Protein AF-A0A930E9T2-F1 (afdb_monomer_lite)

Structure (mmCIF, N/CA/C/O backbone):
data_AF-A0A930E9T2-F1
#
_entry.id   AF-A0A930E9T2-F1
#
loop_
_atom_site.group_PDB
_atom_site.id
_atom_site.type_symbol
_atom_site.label_atom_id
_atom_site.label_alt_id
_atom_site.label_comp_id
_atom_site.label_asym_id
_atom_site.label_entity_id
_atom_site.label_seq_id
_atom_site.pdbx_PDB_ins_code
_atom_site.Cartn_x
_atom_site.Cartn_y
_atom_site.Cartn_z
_atom_site.occupancy
_atom_site.B_iso_or_equiv
_atom_site.auth_seq_id
_atom_site.auth_comp_id
_atom_site.auth_asym_id
_atom_site.auth_atom_id
_atom_site.pdbx_PDB_model_num
ATOM 1 N N . MET A 1 1 ? -20.408 2.996 1.733 1.00 38.75 1 MET A N 1
ATOM 2 C CA . MET A 1 1 ? -19.651 3.027 3.009 1.00 38.75 1 MET A CA 1
ATOM 3 C C . MET A 1 1 ? -18.306 3.658 2.687 1.00 38.75 1 MET A C 1
ATOM 5 O O . MET A 1 1 ? -17.728 3.272 1.688 1.00 38.75 1 MET A O 1
ATOM 9 N N . GLY A 1 2 ? -17.883 4.705 3.401 1.00 39.59 2 GLY A N 1
ATOM 10 C CA . GLY A 1 2 ? -16.779 5.561 2.944 1.00 39.59 2 GLY A CA 1
ATOM 11 C C . GLY A 1 2 ? -15.404 4.916 3.112 1.00 39.59 2 GLY A C 1
ATOM 12 O O . GLY A 1 2 ? -15.026 4.568 4.230 1.00 39.59 2 GLY A O 1
ATOM 13 N N . ASN A 1 3 ? -14.648 4.801 2.019 1.00 39.69 3 ASN A N 1
ATOM 14 C CA . ASN A 1 3 ? -13.241 4.406 2.064 1.00 39.69 3 ASN A CA 1
ATOM 15 C C . ASN A 1 3 ? -12.440 5.460 2.838 1.00 39.69 3 ASN A C 1
ATOM 17 O O . ASN A 1 3 ? -12.612 6.661 2.631 1.00 39.69 3 ASN A O 1
ATOM 21 N N . SER A 1 4 ? -11.574 5.021 3.750 1.00 41.47 4 SER A N 1
ATOM 22 C CA . SER A 1 4 ? -10.780 5.908 4.603 1.00 41.47 4 SER A CA 1
ATOM 23 C C . SER A 1 4 ? -9.295 5.602 4.437 1.00 41.47 4 SER A C 1
ATOM 25 O O . SER A 1 4 ? -8.863 4.496 4.760 1.00 41.47 4 SER A O 1
ATOM 27 N N . LEU A 1 5 ? -8.503 6.583 4.004 1.00 45.62 5 LEU A N 1
ATOM 28 C CA . LEU A 1 5 ? -7.044 6.483 3.976 1.00 45.62 5 LEU A CA 1
ATOM 29 C C . LEU A 1 5 ? -6.454 6.996 5.299 1.00 45.62 5 LEU A C 1
ATOM 31 O O . LEU A 1 5 ? -6.698 8.138 5.684 1.00 45.62 5 LEU A O 1
ATOM 35 N N . THR A 1 6 ? -5.648 6.178 5.981 1.00 47.59 6 THR A N 1
ATOM 36 C CA . THR A 1 6 ? -5.026 6.535 7.268 1.00 47.59 6 THR A CA 1
ATOM 37 C C . THR A 1 6 ? -3.508 6.362 7.219 1.00 47.59 6 THR A C 1
ATOM 39 O O . THR A 1 6 ? -2.991 5.281 7.467 1.00 47.59 6 THR A O 1
ATOM 42 N N . ILE A 1 7 ? -2.783 7.447 6.923 1.00 44.31 7 ILE A N 1
ATOM 43 C CA . ILE A 1 7 ? -1.310 7.485 6.922 1.00 44.31 7 ILE A CA 1
ATOM 44 C C . ILE A 1 7 ? -0.812 7.696 8.356 1.00 44.31 7 ILE A C 1
ATOM 46 O O . ILE A 1 7 ? -1.210 8.656 9.011 1.00 44.31 7 ILE A O 1
ATOM 50 N N . ILE A 1 8 ? 0.078 6.831 8.844 1.00 46.56 8 ILE A N 1
ATOM 51 C CA . ILE A 1 8 ? 0.536 6.844 10.245 1.00 46.56 8 ILE A CA 1
ATOM 52 C C . ILE A 1 8 ? 2.027 6.595 10.413 1.00 46.56 8 ILE A C 1
ATOM 54 O O . ILE A 1 8 ? 2.673 6.007 9.557 1.00 46.56 8 ILE A O 1
ATOM 58 N N . SER A 1 9 ? 2.553 7.044 11.556 1.00 40.94 9 SER A N 1
ATOM 59 C CA . SER A 1 9 ? 3.948 6.871 11.970 1.00 40.94 9 SER A CA 1
ATOM 60 C C . SER A 1 9 ? 4.145 5.643 12.873 1.00 40.94 9 SER A C 1
ATOM 62 O O . SER A 1 9 ? 3.219 5.156 13.524 1.00 40.94 9 SER A O 1
ATOM 64 N N . SER A 1 10 ? 5.388 5.167 12.983 1.00 43.81 10 SER A N 1
ATOM 65 C CA . SER A 1 10 ? 5.773 3.971 13.752 1.00 43.81 10 SER A CA 1
ATOM 66 C C . SER A 1 10 ? 5.426 4.007 15.251 1.00 43.81 10 SER A C 1
ATOM 68 O O . SER A 1 10 ? 5.302 2.942 15.853 1.00 43.81 10 SER A O 1
ATOM 70 N N . LYS A 1 11 ? 5.232 5.189 15.857 1.00 46.50 11 LYS A N 1
ATOM 71 C CA . LYS A 1 11 ? 4.870 5.348 17.282 1.00 46.50 11 LYS A CA 1
ATOM 72 C C . LYS A 1 11 ? 3.377 5.139 17.592 1.00 46.50 11 LYS A C 1
ATOM 74 O O . LYS A 1 11 ? 3.047 4.988 18.759 1.00 46.50 11 LYS A O 1
ATOM 79 N N . GLN A 1 12 ? 2.496 5.095 16.588 1.00 54.16 12 GLN A N 1
ATOM 80 C CA . GLN A 1 12 ? 1.030 4.969 16.754 1.00 54.16 12 GLN A CA 1
ATOM 81 C C . GLN A 1 12 ? 0.499 3.567 16.398 1.00 54.16 12 GLN A C 1
ATOM 83 O O . GLN A 1 12 ? -0.700 3.350 16.264 1.00 54.16 12 GLN A O 1
ATOM 88 N N . LYS A 1 13 ? 1.408 2.606 16.213 1.00 56.22 13 LYS A N 1
ATOM 89 C CA . LYS A 1 13 ? 1.137 1.318 15.573 1.00 56.22 13 LYS A CA 1
ATOM 90 C C . LYS A 1 13 ? 0.165 0.421 16.356 1.00 56.22 13 LYS A C 1
ATOM 92 O O . LYS A 1 13 ? -0.694 -0.190 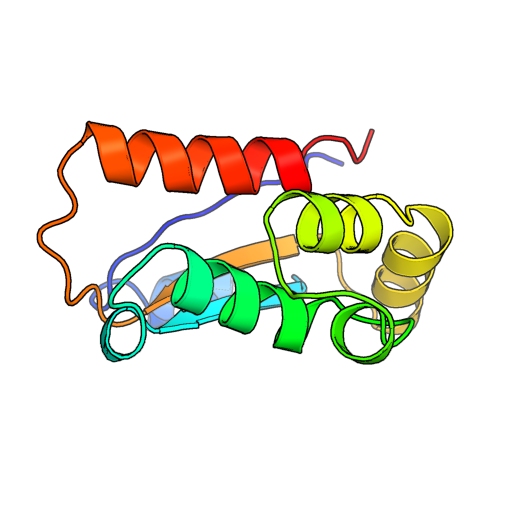15.749 1.00 56.22 13 LYS A O 1
ATOM 97 N N . GLU A 1 14 ? 0.264 0.302 17.676 1.00 62.59 14 GLU A N 1
ATOM 98 C CA . GLU A 1 14 ? -0.567 -0.681 18.405 1.00 62.59 14 GLU A CA 1
ATOM 99 C C . GLU A 1 14 ? -2.023 -0.247 18.606 1.00 62.59 14 GLU A C 1
ATOM 101 O O . GLU A 1 14 ? -2.922 -1.079 18.513 1.00 62.59 14 GLU A O 1
ATOM 106 N N . GLU A 1 15 ? -2.270 1.038 18.866 1.00 68.88 15 GLU A N 1
ATOM 107 C CA . GLU A 1 15 ? -3.632 1.574 18.993 1.00 68.88 15 GLU A CA 1
ATOM 108 C C . GLU A 1 15 ? -4.319 1.631 17.631 1.00 68.88 15 GLU A C 1
ATOM 110 O O . GLU A 1 15 ? -5.455 1.188 17.499 1.00 68.88 15 GLU A O 1
ATOM 115 N N . LEU A 1 16 ? -3.593 2.045 16.589 1.00 70.19 16 LEU A N 1
ATOM 116 C CA . LEU A 1 16 ? -4.168 2.132 15.257 1.00 70.19 16 LEU A CA 1
ATOM 117 C C . LEU A 1 16 ? -4.574 0.771 14.689 1.00 70.19 16 LEU A C 1
ATOM 119 O O . LEU A 1 16 ? -5.621 0.664 14.067 1.00 70.19 16 LEU A O 1
ATOM 123 N N . TYR A 1 17 ? -3.772 -0.280 14.863 1.00 73.06 17 TYR A N 1
ATOM 124 C CA . TYR A 1 17 ? -4.119 -1.576 14.266 1.00 73.06 17 TYR A CA 1
ATOM 125 C C . TYR A 1 17 ? -5.412 -2.158 14.851 1.00 73.06 17 TYR A C 1
ATOM 127 O O . TYR A 1 17 ? -6.083 -2.914 14.156 1.00 73.06 17 TYR A O 1
ATOM 135 N N . LYS A 1 18 ? -5.793 -1.764 16.077 1.00 79.44 18 LYS A N 1
ATOM 136 C CA . LYS A 1 18 ? -7.118 -2.071 16.638 1.00 79.44 18 LYS A CA 1
ATOM 137 C C . LYS A 1 18 ? -8.223 -1.326 15.885 1.00 79.44 18 LYS A C 1
ATOM 139 O O . LYS A 1 18 ? -9.224 -1.929 15.528 1.00 79.44 18 LYS A O 1
ATOM 144 N N . ASP A 1 19 ? -8.008 -0.051 15.566 1.00 77.69 19 ASP A N 1
ATOM 145 C CA . ASP A 1 19 ? -8.958 0.766 14.793 1.00 77.69 19 ASP A CA 1
ATOM 146 C C . ASP A 1 19 ? -9.056 0.356 13.308 1.00 77.69 19 ASP A C 1
ATOM 148 O O . ASP A 1 19 ? -9.985 0.759 12.602 1.00 77.69 19 ASP A O 1
ATOM 152 N N . LEU A 1 20 ? -8.097 -0.433 12.814 1.00 78.94 20 LEU A N 1
ATOM 153 C CA . LEU A 1 20 ? -8.077 -0.968 11.451 1.00 78.94 20 LEU A CA 1
ATOM 154 C C . LEU A 1 20 ? -8.515 -2.439 11.366 1.00 78.94 20 LEU A C 1
ATOM 156 O O . LEU A 1 20 ? -8.432 -3.037 10.291 1.00 78.94 20 LEU A O 1
ATOM 160 N N . GLU A 1 21 ? -8.980 -3.031 12.467 1.00 82.75 21 GLU A N 1
ATOM 161 C CA . GLU A 1 21 ? -9.469 -4.408 12.479 1.00 82.75 21 GLU A CA 1
ATOM 162 C C . GLU A 1 21 ? -10.624 -4.591 11.476 1.00 82.75 21 GLU A C 1
ATOM 164 O O . GLU A 1 21 ? -11.548 -3.778 11.383 1.00 82.75 21 GLU A O 1
ATOM 169 N N . GLY A 1 22 ? -10.544 -5.652 10.669 1.00 81.12 22 GLY A N 1
ATOM 170 C CA . GLY A 1 22 ? -11.508 -5.923 9.599 1.00 81.12 22 GLY A CA 1
ATOM 171 C C . GLY A 1 22 ? -11.275 -5.147 8.297 1.00 81.12 22 GLY A C 1
ATOM 172 O O . GLY A 1 22 ? -12.027 -5.362 7.352 1.00 81.12 22 GLY A O 1
ATOM 173 N N . LYS A 1 23 ? -10.2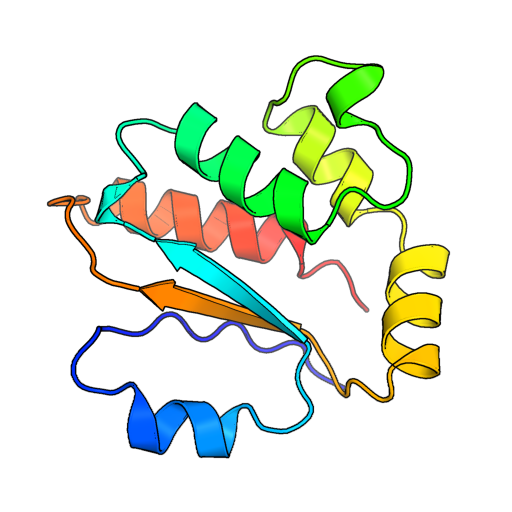40 -4.301 8.193 1.00 83.56 23 LYS A N 1
ATOM 174 C CA . LYS A 1 23 ? -9.819 -3.688 6.919 1.00 83.56 23 LYS A CA 1
ATOM 175 C C . LYS A 1 23 ? -8.711 -4.496 6.253 1.00 83.56 23 LYS A C 1
ATOM 177 O O . LYS A 1 23 ? -7.863 -5.086 6.924 1.00 83.56 23 LYS A O 1
ATOM 182 N N . TRP A 1 24 ? -8.675 -4.474 4.924 1.00 84.00 24 TRP A N 1
ATOM 183 C CA . TRP A 1 24 ? -7.530 -4.963 4.171 1.00 84.00 24 TRP A CA 1
ATOM 184 C C . TRP A 1 24 ? -6.377 -3.970 4.310 1.00 84.00 24 TRP A C 1
ATOM 186 O O . TRP A 1 24 ? -6.509 -2.802 3.944 1.00 84.00 24 TRP A O 1
ATOM 196 N N . LEU A 1 25 ? -5.260 -4.418 4.884 1.00 84.25 25 LEU A N 1
ATOM 197 C CA . LEU A 1 25 ? -4.100 -3.572 5.141 1.00 84.25 25 LEU A CA 1
ATOM 198 C C . LEU A 1 25 ? -3.095 -3.664 3.994 1.00 84.25 25 LEU A C 1
ATOM 200 O O . LEU A 1 25 ? -2.521 -4.727 3.773 1.00 84.25 25 LEU A O 1
ATOM 204 N N . ILE A 1 26 ? -2.834 -2.539 3.331 1.00 82.00 26 ILE A N 1
ATOM 205 C CA . ILE A 1 26 ? -1.689 -2.378 2.431 1.00 82.00 26 ILE A CA 1
ATOM 206 C C . ILE A 1 26 ? -0.575 -1.702 3.224 1.00 82.00 26 ILE A C 1
ATOM 208 O O . ILE A 1 26 ? -0.714 -0.572 3.693 1.00 82.00 26 ILE A O 1
ATOM 212 N N . GLU A 1 27 ? 0.541 -2.390 3.401 1.00 84.88 27 GLU A N 1
ATOM 213 C CA . GLU A 1 27 ? 1.650 -1.907 4.215 1.00 84.88 27 GLU A CA 1
ATOM 214 C C . GLU A 1 27 ? 2.820 -1.478 3.329 1.00 84.88 27 GLU A C 1
ATOM 216 O O . GLU A 1 27 ? 3.295 -2.236 2.487 1.00 84.88 27 GLU A O 1
ATOM 221 N N . LEU A 1 28 ? 3.308 -0.259 3.542 1.00 83.62 28 LEU A N 1
ATOM 222 C CA . LEU A 1 28 ? 4.461 0.307 2.846 1.00 83.62 28 LEU A CA 1
ATOM 223 C C . LEU A 1 28 ? 5.627 0.413 3.836 1.00 83.62 28 LEU A C 1
ATOM 225 O O . LEU A 1 28 ? 5.486 1.055 4.873 1.00 83.62 28 LEU A O 1
ATOM 229 N N . ASP A 1 29 ? 6.771 -0.212 3.558 1.00 85.50 29 ASP A N 1
ATOM 230 C CA . ASP A 1 29 ? 7.989 -0.111 4.374 1.00 85.50 29 ASP A CA 1
ATOM 231 C C . ASP A 1 29 ? 8.903 0.983 3.814 1.00 85.50 29 ASP A C 1
ATOM 233 O O . ASP A 1 29 ? 9.600 0.790 2.815 1.00 85.50 29 ASP A O 1
ATOM 237 N N . GLY A 1 30 ? 8.936 2.128 4.493 1.00 79.31 30 GLY A N 1
ATOM 238 C CA . GLY A 1 30 ? 9.735 3.289 4.107 1.00 79.31 30 GLY A CA 1
ATOM 239 C C . GLY A 1 30 ? 11.237 3.053 4.113 1.00 79.31 30 GLY A C 1
ATOM 240 O O . GLY A 1 30 ? 11.959 3.782 3.445 1.00 79.31 30 GLY A O 1
ATOM 241 N N . ARG A 1 31 ? 11.734 2.011 4.790 1.00 82.44 31 ARG A N 1
ATOM 242 C CA . ARG A 1 31 ? 13.155 1.620 4.705 1.00 82.44 31 ARG A CA 1
ATOM 243 C C . ARG A 1 31 ? 13.511 0.981 3.366 1.00 82.44 31 ARG A C 1
ATOM 245 O O . ARG A 1 31 ? 14.691 0.885 3.047 1.00 82.44 31 ARG A O 1
ATOM 252 N N . LYS A 1 32 ? 12.508 0.503 2.624 1.00 86.12 32 LYS A N 1
ATOM 253 C CA . LYS A 1 32 ? 12.649 -0.151 1.317 1.00 86.12 32 LYS A CA 1
ATOM 254 C C . LYS A 1 32 ? 12.197 0.735 0.158 1.00 86.12 32 LYS A C 1
ATOM 256 O O . LYS 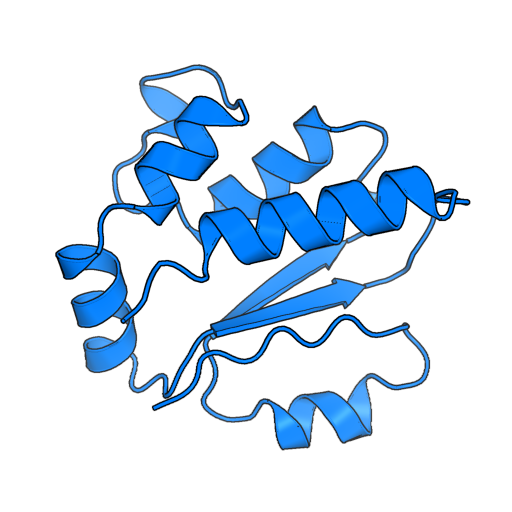A 1 32 ? 12.121 0.250 -0.960 1.00 86.12 32 LYS A O 1
ATOM 261 N N . MET A 1 33 ? 11.848 1.989 0.421 1.00 81.75 33 MET A N 1
ATOM 262 C CA . MET A 1 33 ? 11.473 2.947 -0.614 1.00 81.75 33 MET A CA 1
ATOM 263 C C . MET A 1 33 ? 12.665 3.849 -0.839 1.00 81.75 33 MET A C 1
ATOM 265 O O . MET A 1 33 ? 12.952 4.590 0.078 1.00 81.75 33 MET A O 1
ATOM 269 N N . ASN A 1 34 ? 13.352 3.790 -1.981 1.00 80.25 34 ASN A N 1
ATOM 270 C CA . ASN A 1 34 ? 14.404 4.747 -2.351 1.00 80.25 34 ASN A CA 1
ATOM 271 C C . ASN A 1 34 ? 13.972 5.695 -3.477 1.00 80.25 34 ASN A C 1
ATOM 273 O O . ASN A 1 34 ? 14.607 6.720 -3.715 1.00 80.25 34 ASN A O 1
ATOM 277 N N . ASN A 1 35 ? 12.921 5.320 -4.203 1.00 79.81 35 ASN A N 1
ATOM 278 C CA . ASN A 1 35 ? 12.374 6.023 -5.354 1.00 79.81 35 ASN A CA 1
ATOM 279 C C . ASN A 1 35 ? 10.891 5.636 -5.544 1.00 79.81 35 ASN A C 1
ATOM 281 O O . ASN A 1 35 ? 10.325 4.858 -4.770 1.00 79.81 35 ASN A O 1
ATOM 285 N N . TRP A 1 36 ? 10.257 6.191 -6.578 1.00 79.56 36 TRP A N 1
ATOM 286 C CA . TRP A 1 36 ? 8.863 5.900 -6.921 1.00 79.56 36 TRP A CA 1
ATOM 287 C C . TRP A 1 36 ? 8.638 4.485 -7.455 1.00 79.56 36 TRP A C 1
ATOM 289 O O . TRP A 1 36 ? 7.556 3.938 -7.266 1.00 79.56 36 TRP A O 1
ATOM 299 N N . ASP A 1 37 ? 9.639 3.855 -8.058 1.00 84.25 37 ASP A N 1
ATOM 300 C CA . ASP A 1 37 ? 9.496 2.478 -8.530 1.00 84.25 37 ASP A CA 1
ATOM 301 C C . ASP A 1 37 ? 9.373 1.528 -7.335 1.00 84.25 37 ASP A C 1
ATOM 303 O O . ASP A 1 37 ? 8.462 0.705 -7.294 1.00 84.25 37 ASP A O 1
ATOM 307 N N . ASP A 1 38 ? 10.194 1.714 -6.297 1.00 87.06 38 ASP A N 1
ATOM 308 C CA . ASP A 1 38 ? 10.104 0.957 -5.044 1.00 87.06 38 ASP A CA 1
ATOM 309 C C . ASP A 1 38 ? 8.722 1.105 -4.379 1.00 87.06 38 ASP A C 1
ATOM 311 O O . ASP A 1 38 ? 8.213 0.157 -3.775 1.00 87.06 38 ASP A O 1
ATOM 315 N N . PHE A 1 39 ? 8.091 2.280 -4.500 1.00 83.62 39 PHE A N 1
ATOM 316 C CA . PHE A 1 39 ? 6.707 2.497 -4.069 1.00 83.62 39 PHE A CA 1
ATOM 317 C C . PHE A 1 39 ? 5.726 1.630 -4.873 1.00 83.62 39 PHE A C 1
ATOM 319 O O . PHE A 1 39 ? 4.923 0.895 -4.290 1.00 83.62 39 PHE A O 1
ATOM 326 N N . TYR A 1 40 ? 5.808 1.680 -6.205 1.00 84.75 40 TYR A N 1
ATOM 327 C CA . TYR A 1 40 ? 4.922 0.925 -7.091 1.00 84.75 40 TYR A CA 1
ATOM 328 C C . TYR A 1 40 ? 5.093 -0.588 -6.935 1.00 84.75 40 TYR A C 1
ATOM 330 O O . TYR A 1 40 ? 4.094 -1.305 -6.885 1.00 84.75 40 TYR A O 1
ATOM 338 N N . TYR A 1 41 ? 6.324 -1.078 -6.767 1.00 89.00 41 TYR A N 1
ATOM 339 C CA . TYR A 1 41 ? 6.594 -2.491 -6.493 1.00 89.00 41 TYR A CA 1
ATOM 340 C C . TYR A 1 41 ? 5.955 -2.959 -5.185 1.00 89.00 41 TYR A C 1
ATOM 342 O O . TYR A 1 41 ? 5.372 -4.045 -5.138 1.00 89.00 41 TYR A O 1
ATOM 350 N N . GLN A 1 42 ? 6.018 -2.142 -4.129 1.00 88.94 42 GLN A N 1
ATOM 351 C CA . GLN A 1 42 ? 5.392 -2.489 -2.854 1.00 88.94 42 GLN A CA 1
ATOM 352 C C . GLN A 1 42 ? 3.866 -2.558 -2.955 1.00 88.94 42 GLN A C 1
ATOM 354 O O . GLN A 1 42 ? 3.283 -3.494 -2.407 1.00 88.94 42 GLN A O 1
ATOM 359 N N . ILE A 1 43 ? 3.220 -1.645 -3.688 1.00 84.75 43 ILE A N 1
ATOM 360 C CA . ILE A 1 43 ? 1.768 -1.718 -3.916 1.00 84.75 43 ILE A CA 1
ATOM 361 C C . ILE A 1 43 ? 1.414 -2.926 -4.788 1.00 84.75 43 ILE A C 1
ATOM 363 O O . ILE A 1 43 ? 0.568 -3.722 -4.389 1.00 84.75 43 ILE A O 1
ATOM 367 N N . MET A 1 44 ? 2.086 -3.115 -5.930 1.00 86.25 44 MET A N 1
ATOM 368 C CA . MET A 1 44 ? 1.793 -4.223 -6.851 1.00 86.25 44 MET A CA 1
ATOM 369 C C . MET A 1 44 ? 1.903 -5.584 -6.175 1.00 86.25 44 MET A C 1
ATOM 371 O O . MET A 1 44 ? 1.034 -6.426 -6.366 1.00 86.25 44 MET A O 1
ATOM 375 N N . SER A 1 45 ? 2.904 -5.785 -5.313 1.00 87.69 45 SER A N 1
ATOM 376 C CA . SER A 1 45 ? 3.044 -7.041 -4.561 1.00 87.69 45 SER A CA 1
ATOM 377 C C . SER A 1 45 ? 1.830 -7.394 -3.691 1.00 87.69 45 SER A C 1
ATOM 379 O O . SER A 1 45 ? 1.681 -8.547 -3.294 1.00 87.69 45 SER A O 1
ATOM 381 N N . GLN A 1 46 ? 0.982 -6.408 -3.391 1.00 86.81 46 GLN A N 1
ATOM 382 C CA . GLN A 1 46 ? -0.184 -6.547 -2.530 1.00 86.81 46 GLN A CA 1
ATOM 383 C C . GLN A 1 46 ? -1.496 -6.541 -3.320 1.00 86.81 46 GLN A C 1
ATOM 385 O O . GLN A 1 46 ? -2.446 -7.142 -2.846 1.00 86.81 46 GLN A O 1
ATOM 390 N N . VAL A 1 47 ? -1.567 -5.923 -4.507 1.00 79.88 47 VAL A N 1
ATOM 391 C CA . VAL A 1 47 ? -2.837 -5.736 -5.248 1.00 79.88 47 VAL A CA 1
ATOM 392 C C . VAL A 1 47 ? -2.887 -6.400 -6.630 1.00 79.88 47 VAL A C 1
ATOM 394 O O . VAL A 1 47 ? -3.908 -6.326 -7.307 1.00 79.88 47 VAL A O 1
ATOM 397 N N . ASP A 1 48 ? -1.810 -7.052 -7.075 1.00 82.12 48 ASP A N 1
ATOM 398 C CA . ASP A 1 48 ? -1.717 -7.631 -8.421 1.00 82.12 48 ASP A CA 1
ATOM 399 C C . ASP A 1 48 ? -2.400 -9.007 -8.563 1.00 82.12 48 ASP A C 1
ATOM 401 O O . ASP A 1 48 ? -1.749 -10.046 -8.701 1.00 82.12 48 ASP A O 1
ATOM 405 N N . PHE A 1 49 ? -3.733 -9.025 -8.567 1.00 80.06 49 PHE A N 1
ATOM 406 C CA . PHE A 1 49 ? -4.524 -10.259 -8.690 1.00 80.06 49 PHE A CA 1
ATOM 407 C C . PHE A 1 49 ? -4.398 -10.969 -10.051 1.00 80.06 49 PHE A C 1
ATOM 409 O O . PHE A 1 49 ? -4.680 -12.163 -10.149 1.00 80.06 49 PHE A O 1
ATOM 416 N N . TYR A 1 50 ? -3.972 -10.259 -11.100 1.00 80.31 50 TYR A N 1
ATOM 417 C CA . TYR A 1 50 ? -3.945 -10.755 -12.487 1.00 80.31 50 TYR A CA 1
ATOM 418 C C . TYR A 1 50 ? -2.547 -10.901 -13.087 1.00 80.31 50 TYR A C 1
ATOM 420 O O . TYR A 1 50 ? -2.404 -11.125 -14.302 1.00 80.31 50 TYR A O 1
ATOM 428 N N . GLU A 1 51 ? -1.524 -10.800 -12.240 1.00 83.31 51 GLU A N 1
ATOM 429 C CA . GLU A 1 51 ? -0.116 -10.862 -12.619 1.00 83.31 51 GLU A CA 1
ATOM 430 C C . GLU A 1 51 ? 0.252 -9.817 -13.693 1.00 83.31 51 GLU A C 1
ATOM 432 O O . GLU A 1 51 ? 1.049 -10.082 -14.599 1.00 83.31 51 GLU A O 1
ATOM 437 N N . TYR A 1 52 ? -0.341 -8.620 -13.612 1.00 78.75 52 TYR A N 1
ATOM 438 C CA . TYR A 1 52 ? -0.005 -7.461 -14.438 1.00 78.75 52 TYR A CA 1
ATOM 439 C C . TYR A 1 52 ? 1.492 -7.155 -14.368 1.00 78.75 52 TYR A C 1
ATOM 441 O O . TYR A 1 52 ? 2.093 -6.892 -15.405 1.00 78.75 52 TYR A O 1
ATOM 449 N N . SER A 1 53 ? 2.120 -7.298 -13.197 1.00 81.62 53 SER A N 1
ATOM 450 C CA . SER A 1 53 ? 3.570 -7.118 -13.019 1.00 81.62 53 SER A CA 1
ATOM 451 C C . SER A 1 53 ? 4.430 -8.099 -13.827 1.00 81.62 53 SER A C 1
ATOM 453 O O . SER A 1 53 ? 5.597 -7.818 -14.090 1.00 81.62 53 SER A O 1
ATOM 455 N N . LYS A 1 54 ? 3.879 -9.249 -14.245 1.00 84.00 54 LYS A N 1
ATOM 456 C CA . LYS A 1 54 ? 4.567 -10.197 -15.140 1.00 84.00 54 LYS A CA 1
ATOM 457 C C . LYS A 1 54 ? 4.351 -9.881 -16.617 1.00 84.00 54 LYS A C 1
ATOM 459 O O . LYS A 1 54 ? 5.147 -10.306 -17.452 1.00 84.00 54 LYS A O 1
ATOM 464 N N . LYS A 1 55 ? 3.250 -9.204 -16.945 1.00 85.56 55 LYS A N 1
ATOM 465 C CA . LYS A 1 55 ? 2.847 -8.879 -18.322 1.00 85.56 55 LYS A CA 1
ATOM 466 C C . LYS A 1 55 ? 3.347 -7.505 -18.761 1.00 85.56 55 LYS A C 1
ATOM 468 O O . LYS A 1 55 ? 3.591 -7.300 -19.946 1.00 85.56 55 LYS A O 1
ATOM 473 N N . PHE A 1 56 ? 3.504 -6.591 -17.811 1.00 83.44 56 PHE A N 1
ATOM 474 C CA . PHE A 1 56 ? 3.845 -5.194 -18.028 1.00 83.44 56 PHE A CA 1
ATOM 475 C C . PHE A 1 56 ? 4.875 -4.738 -16.996 1.00 83.44 56 PHE A C 1
ATOM 477 O O . PHE A 1 56 ? 4.924 -5.245 -15.877 1.00 83.44 56 PHE A O 1
ATOM 484 N N . GLU A 1 57 ? 5.689 -3.753 -17.369 1.00 88.06 57 GLU A N 1
ATOM 485 C CA . GLU A 1 57 ? 6.596 -3.091 -16.433 1.00 88.06 57 GLU A CA 1
ATOM 486 C C . GLU A 1 57 ? 5.801 -2.450 -15.287 1.00 88.06 57 GLU A C 1
ATOM 488 O O . GLU A 1 57 ? 4.732 -1.866 -15.498 1.00 88.06 57 GLU A O 1
ATOM 493 N N . VAL A 1 58 ? 6.309 -2.564 -14.059 1.00 85.62 58 VAL A N 1
ATOM 494 C CA . VAL A 1 58 ? 5.676 -1.944 -12.894 1.00 85.62 58 VAL A CA 1
ATOM 495 C C . VAL A 1 58 ? 5.870 -0.436 -12.982 1.00 85.62 58 VAL A C 1
ATOM 497 O O . VAL A 1 58 ? 6.977 0.076 -12.882 1.00 85.62 58 VAL A O 1
ATOM 500 N N . SER A 1 59 ? 4.762 0.271 -13.174 1.00 83.81 59 SER A N 1
ATOM 501 C CA . SER A 1 59 ? 4.705 1.724 -13.278 1.00 83.81 59 SER A CA 1
ATOM 502 C C . SER A 1 59 ? 3.411 2.233 -12.652 1.00 83.81 59 SER A C 1
ATOM 504 O O . SER A 1 59 ? 2.507 1.448 -12.352 1.00 83.81 59 SER A O 1
ATOM 506 N N . TRP A 1 60 ? 3.279 3.555 -12.530 1.00 80.38 60 TRP A N 1
ATOM 507 C CA . TRP A 1 60 ? 2.024 4.201 -12.138 1.00 80.38 60 TRP A CA 1
ATOM 508 C C . TRP A 1 60 ? 0.811 3.683 -12.926 1.00 80.38 60 TRP A C 1
ATOM 510 O O . TRP A 1 60 ? -0.231 3.411 -12.336 1.00 80.38 60 TRP A O 1
ATOM 520 N N . HIS A 1 61 ? 0.945 3.524 -14.247 1.00 80.19 61 HIS A N 1
ATOM 521 C CA . HIS A 1 61 ? -0.151 3.072 -15.105 1.00 80.19 61 HIS A CA 1
ATOM 522 C C . HIS A 1 61 ? -0.562 1.638 -14.784 1.00 80.19 61 HIS A C 1
ATOM 524 O O . HIS A 1 61 ? -1.738 1.375 -14.582 1.00 80.19 61 HIS A O 1
ATOM 530 N N . THR A 1 62 ? 0.409 0.742 -14.631 1.00 81.62 62 THR A N 1
ATOM 531 C CA . THR A 1 62 ? 0.159 -0.667 -14.309 1.00 81.62 62 THR A CA 1
ATOM 532 C C . THR A 1 62 ? -0.463 -0.833 -12.922 1.00 81.62 62 THR A C 1
ATOM 534 O O . THR A 1 62 ? -1.384 -1.625 -12.749 1.00 81.62 62 THR A O 1
ATOM 537 N N . VAL A 1 63 ? 0.002 -0.056 -11.936 1.00 78.00 63 VAL A N 1
ATOM 538 C CA . VAL A 1 63 ? -0.574 -0.031 -10.580 1.00 78.00 63 VAL A CA 1
ATOM 539 C C . VAL A 1 63 ? -2.009 0.483 -10.615 1.00 78.00 63 VAL A C 1
ATOM 541 O O . VAL A 1 63 ? -2.879 -0.068 -9.946 1.00 78.00 63 VAL A O 1
ATOM 544 N N . LYS A 1 64 ? -2.260 1.531 -11.405 1.00 77.31 64 LYS A N 1
ATOM 545 C CA . LYS A 1 64 ? -3.594 2.091 -11.598 1.00 77.31 64 LYS A CA 1
ATOM 546 C C . LYS A 1 64 ? -4.534 1.089 -12.248 1.00 77.31 64 LYS A C 1
ATOM 548 O O . LYS A 1 64 ? -5.631 0.908 -11.741 1.00 77.31 64 LYS A O 1
ATOM 553 N N . ASP A 1 65 ? -4.108 0.429 -13.315 1.00 78.69 65 ASP A N 1
ATOM 554 C CA . ASP A 1 65 ? -4.937 -0.558 -14.002 1.00 78.69 65 ASP A CA 1
ATOM 555 C C . ASP A 1 65 ? -5.256 -1.738 -13.072 1.00 78.69 65 ASP A C 1
ATOM 557 O O . ASP A 1 65 ? -6.419 -2.104 -12.943 1.00 78.69 65 ASP A O 1
ATOM 561 N N . ALA A 1 66 ? -4.270 -2.243 -12.319 1.00 77.56 66 ALA A N 1
ATOM 562 C CA . ALA A 1 66 ? -4.496 -3.287 -11.316 1.00 77.56 66 ALA A CA 1
ATOM 563 C C . ALA A 1 66 ? -5.472 -2.854 -10.202 1.00 77.56 66 ALA A C 1
ATOM 565 O O . ALA A 1 66 ? -6.299 -3.650 -9.762 1.00 77.56 66 ALA A O 1
ATOM 566 N N . ALA A 1 67 ? -5.403 -1.594 -9.758 1.00 71.00 67 ALA A N 1
ATOM 567 C CA . ALA A 1 67 ? -6.289 -1.044 -8.730 1.00 71.00 67 ALA A CA 1
ATOM 568 C C . ALA A 1 67 ? -7.708 -0.714 -9.237 1.00 71.00 67 ALA A C 1
ATOM 570 O O . ALA A 1 67 ? -8.620 -0.568 -8.426 1.00 71.00 67 ALA A O 1
ATOM 571 N N . LEU A 1 68 ? -7.911 -0.585 -10.553 1.00 71.06 68 LEU A N 1
ATOM 572 C CA . LEU A 1 68 ? -9.198 -0.223 -11.160 1.00 71.06 68 LEU A CA 1
ATOM 573 C C . LEU A 1 68 ? -10.093 -1.423 -11.503 1.00 71.06 68 LEU A C 1
ATOM 575 O O . LEU A 1 68 ? -11.234 -1.216 -11.919 1.00 71.06 68 LEU A O 1
ATOM 579 N N . GLU A 1 69 ? -9.626 -2.657 -11.309 1.00 73.75 69 GLU A N 1
ATOM 580 C CA . GLU A 1 69 ? -10.405 -3.887 -11.530 1.00 73.75 69 GLU A CA 1
ATOM 581 C C . GLU A 1 69 ? -11.447 -4.090 -10.410 1.00 73.75 69 GLU A C 1
ATOM 583 O O . GLU A 1 69 ? -11.346 -4.981 -9.561 1.00 73.75 69 GLU A O 1
ATOM 588 N N . PHE A 1 70 ? -12.453 -3.211 -10.389 1.00 65.75 70 PHE A N 1
ATOM 589 C CA . PHE A 1 70 ? -13.398 -3.030 -9.285 1.00 65.75 70 PHE A CA 1
ATOM 590 C C . PHE A 1 70 ? -14.134 -4.314 -8.889 1.00 65.75 70 PHE A C 1
ATOM 592 O O . PHE A 1 70 ? -14.166 -4.645 -7.708 1.00 65.75 70 PHE A O 1
ATOM 599 N N . GLU A 1 71 ? -14.668 -5.072 -9.854 1.00 72.06 71 GLU A N 1
ATOM 600 C CA . GLU A 1 71 ? -15.420 -6.312 -9.582 1.00 72.06 71 GLU A CA 1
ATOM 601 C C . GLU A 1 71 ? -14.577 -7.332 -8.799 1.00 72.06 71 GLU A C 1
ATOM 603 O O . GLU A 1 71 ? -15.067 -8.081 -7.955 1.00 72.06 71 GLU A O 1
ATOM 608 N N . VAL A 1 72 ? -13.276 -7.343 -9.060 1.00 77.44 72 VAL A N 1
ATOM 609 C CA . VAL A 1 72 ? -12.345 -8.348 -8.555 1.00 77.44 72 VAL A CA 1
ATOM 610 C C . VAL A 1 72 ? -11.888 -7.971 -7.162 1.00 77.44 72 VAL A C 1
ATOM 612 O O . VAL A 1 72 ? -11.861 -8.821 -6.272 1.00 77.44 72 VAL A O 1
ATOM 615 N N . ILE A 1 73 ? -11.596 -6.687 -6.961 1.00 76.00 73 ILE A N 1
ATOM 616 C CA . ILE A 1 73 ? -11.285 -6.130 -5.648 1.00 76.00 73 ILE A CA 1
ATOM 617 C C . ILE A 1 73 ? -12.505 -6.245 -4.734 1.00 76.00 73 ILE A C 1
ATOM 619 O O . ILE A 1 73 ? -12.364 -6.721 -3.612 1.00 76.00 73 ILE A O 1
ATOM 623 N N . GLU A 1 74 ? -13.702 -5.882 -5.198 1.00 74.69 74 GLU A N 1
ATOM 624 C CA . GLU A 1 74 ? -14.929 -5.981 -4.403 1.00 74.69 74 GLU A CA 1
ATOM 625 C C . GLU A 1 74 ? -15.191 -7.428 -3.979 1.00 74.69 74 GLU A C 1
ATOM 627 O O . GLU A 1 74 ? -15.375 -7.703 -2.791 1.00 74.69 74 GLU A O 1
ATOM 632 N N . LYS A 1 75 ? -15.124 -8.368 -4.926 1.00 82.12 75 LYS A N 1
ATOM 633 C CA . LYS A 1 75 ? -15.286 -9.789 -4.627 1.00 82.12 75 LYS A CA 1
ATOM 634 C C . LYS A 1 75 ? -14.222 -10.297 -3.656 1.00 82.12 75 LYS A C 1
ATOM 636 O O . LYS A 1 75 ? -14.559 -10.995 -2.707 1.00 82.12 75 LYS A O 1
ATOM 641 N N . TYR A 1 76 ? -12.956 -9.923 -3.844 1.00 82.38 76 TYR A N 1
ATOM 642 C CA . TYR A 1 76 ? -11.883 -10.295 -2.921 1.00 82.38 76 TYR A CA 1
ATOM 643 C C . TYR A 1 76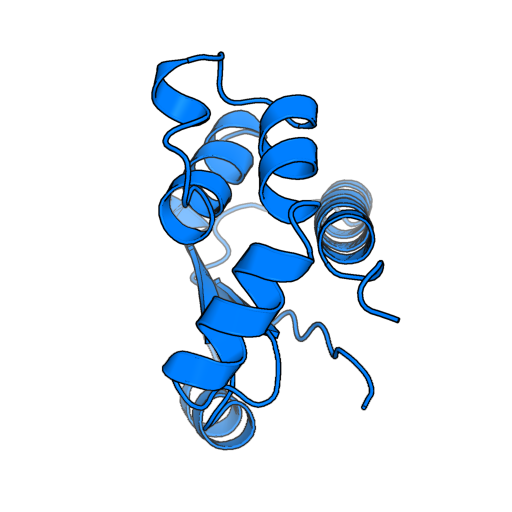 ? -12.135 -9.757 -1.507 1.00 82.38 76 TYR A C 1
ATOM 645 O O . TYR A 1 76 ? -11.964 -10.491 -0.533 1.00 82.38 76 TYR A O 1
ATOM 653 N N . LEU A 1 77 ? -12.562 -8.497 -1.381 1.00 80.81 77 LEU A N 1
ATOM 654 C CA . LEU A 1 77 ? -12.894 -7.892 -0.092 1.00 80.81 77 LEU A CA 1
ATOM 655 C C . LEU A 1 77 ? -14.070 -8.617 0.575 1.00 80.81 77 LEU A C 1
ATOM 657 O O . LEU A 1 77 ? -13.980 -8.938 1.759 1.00 80.81 77 LEU A O 1
ATOM 661 N N . GLN A 1 78 ? -15.126 -8.934 -0.178 1.00 80.12 78 GLN A N 1
ATOM 662 C CA . GLN A 1 78 ? -16.285 -9.682 0.317 1.00 80.12 78 GLN A CA 1
ATOM 663 C C . GLN A 1 78 ? -15.908 -11.107 0.756 1.00 80.12 78 GLN A C 1
ATOM 665 O O . GLN A 1 78 ? -16.214 -11.499 1.883 1.00 80.12 78 GLN A O 1
ATOM 670 N N . ASP A 1 79 ? -15.193 -11.857 -0.089 1.00 87.88 79 ASP A N 1
ATOM 671 C CA . ASP A 1 79 ? -14.795 -13.249 0.164 1.00 87.88 79 ASP A CA 1
ATOM 672 C C . ASP A 1 79 ? -13.848 -13.374 1.373 1.00 87.88 79 ASP A C 1
ATOM 674 O O . ASP A 1 79 ? -13.867 -14.381 2.083 1.00 87.88 79 ASP A O 1
ATOM 678 N N . ASN A 1 80 ? -13.043 -12.339 1.641 1.00 83.56 80 ASN A N 1
ATOM 679 C CA . ASN A 1 80 ? -12.125 -12.285 2.783 1.00 83.56 80 ASN A CA 1
ATOM 680 C C . ASN A 1 80 ? -12.678 -11.482 3.977 1.00 83.56 80 ASN A C 1
ATOM 682 O O . ASN A 1 80 ? -11.953 -11.239 4.942 1.00 83.56 80 ASN A O 1
ATOM 686 N N . ASN A 1 81 ? -13.964 -11.109 3.940 1.00 83.44 81 ASN A N 1
ATOM 687 C CA . ASN A 1 81 ? -14.679 -10.414 5.013 1.00 83.44 81 ASN A CA 1
ATOM 688 C C . ASN A 1 81 ? -14.019 -9.088 5.450 1.00 83.44 81 ASN A C 1
ATOM 690 O O . ASN A 1 81 ? -14.009 -8.739 6.634 1.00 83.44 81 ASN A O 1
ATOM 694 N N . TYR A 1 82 ? -13.461 -8.354 4.487 1.00 80.44 82 TYR A N 1
ATOM 695 C CA . TYR A 1 82 ? -12.922 -7.018 4.694 1.00 80.44 82 TYR A CA 1
ATOM 696 C C . TYR A 1 82 ? -14.010 -5.954 4.505 1.00 80.44 82 TYR A C 1
ATOM 698 O O . TYR A 1 82 ? -14.769 -5.978 3.540 1.00 80.44 82 TYR A O 1
ATOM 706 N N . ASN A 1 83 ? -14.055 -4.970 5.402 1.00 78.44 83 ASN A N 1
ATOM 707 C CA . ASN A 1 83 ? -15.018 -3.861 5.370 1.00 78.44 83 ASN A CA 1
ATOM 708 C C . ASN A 1 83 ? -14.475 -2.589 4.685 1.00 78.44 83 ASN A C 1
ATOM 710 O O . ASN A 1 83 ? -15.096 -1.527 4.761 1.00 78.44 83 ASN A O 1
ATOM 714 N N . GLY A 1 84 ? -13.311 -2.690 4.041 1.00 73.81 84 GLY A N 1
ATOM 715 C CA . GLY A 1 84 ? -12.636 -1.603 3.341 1.00 73.81 84 GLY A CA 1
ATOM 716 C C . GLY A 1 84 ? -11.128 -1.826 3.255 1.00 73.81 84 GLY A C 1
ATOM 717 O O . GLY A 1 84 ? -10.615 -2.865 3.671 1.00 73.81 84 GLY A O 1
ATOM 718 N N . ILE A 1 85 ? -10.415 -0.828 2.738 1.00 75.94 85 ILE A N 1
ATOM 719 C CA . ILE A 1 85 ? -8.955 -0.835 2.583 1.00 75.94 85 ILE A CA 1
ATOM 720 C C . ILE A 1 85 ? -8.356 0.231 3.507 1.00 75.94 85 ILE A C 1
ATOM 722 O O . ILE A 1 85 ? -8.897 1.330 3.628 1.00 75.94 85 ILE A O 1
ATOM 726 N N . ALA A 1 86 ? -7.237 -0.079 4.156 1.00 75.69 86 ALA A N 1
ATOM 727 C CA . ALA A 1 86 ? -6.416 0.884 4.880 1.00 75.69 86 ALA A CA 1
ATOM 728 C C . ALA A 1 86 ? -4.947 0.731 4.485 1.00 75.69 86 ALA A C 1
ATOM 730 O O . ALA A 1 86 ? -4.463 -0.372 4.256 1.00 75.69 86 ALA A O 1
ATOM 731 N N . ILE A 1 87 ? -4.227 1.850 4.408 1.00 75.00 87 ILE A N 1
ATOM 732 C CA . ILE A 1 87 ? -2.857 1.876 3.891 1.00 75.00 87 ILE A CA 1
ATOM 733 C C . ILE A 1 87 ? -1.942 2.475 4.943 1.00 75.00 87 ILE A C 1
ATOM 735 O O . ILE A 1 87 ? -2.134 3.616 5.351 1.00 75.00 87 ILE A O 1
ATOM 739 N N . VAL A 1 88 ? -0.954 1.701 5.382 1.00 77.38 88 VAL A N 1
ATOM 740 C CA . VAL A 1 88 ? -0.097 2.019 6.525 1.00 77.38 88 VAL A CA 1
ATOM 741 C C . VAL A 1 88 ? 1.343 2.218 6.070 1.00 77.38 88 VAL A C 1
ATOM 743 O O . VAL A 1 88 ? 1.948 1.317 5.494 1.00 77.38 88 VAL A O 1
ATOM 746 N N . TYR A 1 89 ? 1.930 3.372 6.401 1.00 76.44 89 TYR A N 1
ATOM 747 C CA . TYR A 1 89 ? 3.334 3.666 6.111 1.00 76.44 89 TYR A CA 1
ATOM 748 C C . TYR A 1 89 ? 4.246 3.353 7.309 1.00 76.44 89 TYR A C 1
ATOM 750 O O . TYR A 1 89 ? 4.353 4.107 8.274 1.00 76.44 89 TYR A O 1
ATOM 758 N N . LYS A 1 90 ? 4.917 2.204 7.275 1.00 75.31 90 LYS A N 1
ATOM 759 C CA . LYS A 1 90 ? 5.836 1.751 8.321 1.00 75.31 90 LYS A CA 1
ATOM 760 C C . LYS A 1 90 ? 7.226 2.342 8.138 1.00 75.31 90 LYS A C 1
ATOM 762 O O . LYS A 1 90 ? 7.740 2.401 7.031 1.00 75.31 90 LYS A O 1
ATOM 767 N N . TYR A 1 91 ? 7.874 2.653 9.262 1.00 72.19 91 TYR A N 1
ATOM 768 C CA . TYR A 1 91 ? 9.294 3.027 9.323 1.00 72.19 91 TYR A CA 1
ATOM 769 C C . TYR A 1 91 ? 9.675 4.083 8.269 1.00 72.19 91 TYR A C 1
ATOM 771 O O . TYR A 1 91 ? 10.486 3.791 7.389 1.00 72.19 91 TYR A O 1
ATOM 779 N N . PRO A 1 92 ? 9.080 5.290 8.332 1.00 65.62 92 PRO A N 1
ATOM 780 C CA . PRO A 1 92 ? 9.379 6.347 7.376 1.00 65.62 92 PRO A CA 1
ATOM 781 C C . PRO A 1 92 ? 10.876 6.657 7.440 1.00 65.62 92 PRO A C 1
ATOM 783 O O . PRO A 1 92 ? 11.360 7.162 8.451 1.00 65.62 92 PRO A O 1
ATOM 786 N N . ASN A 1 93 ? 11.609 6.277 6.395 1.00 59.31 93 ASN A N 1
ATOM 787 C CA . ASN A 1 93 ? 13.066 6.421 6.340 1.00 59.31 93 ASN A CA 1
ATOM 788 C C . ASN A 1 93 ? 13.494 7.573 5.423 1.00 59.31 93 ASN A C 1
ATOM 790 O O . ASN A 1 93 ? 14.658 7.956 5.419 1.00 59.31 93 ASN A O 1
ATOM 794 N N . PHE A 1 94 ? 12.548 8.127 4.664 1.00 55.25 94 PHE A N 1
ATOM 795 C CA . PHE A 1 94 ? 12.758 9.307 3.842 1.00 55.25 94 PHE A CA 1
ATOM 796 C C . PHE A 1 94 ? 12.389 10.572 4.612 1.00 55.25 94 PHE A C 1
ATOM 798 O O . PHE A 1 94 ? 11.288 10.673 5.166 1.00 55.25 94 PHE A O 1
ATOM 805 N N . GLU A 1 95 ? 13.258 11.582 4.542 1.00 54.78 95 GLU A N 1
ATOM 806 C CA . GLU A 1 95 ? 12.816 12.975 4.588 1.00 54.78 95 GLU A CA 1
ATOM 807 C C . GLU A 1 95 ? 12.012 13.249 3.312 1.00 54.78 95 GLU A C 1
ATOM 809 O O . GLU A 1 95 ? 12.496 13.876 2.382 1.00 54.78 95 GLU A O 1
ATOM 814 N N . MET A 1 96 ? 10.788 12.718 3.244 1.00 60.38 96 MET A N 1
ATOM 815 C CA . MET A 1 96 ? 9.856 13.116 2.196 1.00 60.38 96 MET A CA 1
ATOM 816 C C . MET A 1 96 ? 9.477 14.554 2.481 1.00 60.38 96 MET A C 1
ATOM 818 O O . MET A 1 96 ? 8.962 14.841 3.579 1.00 60.38 96 MET A O 1
ATOM 822 N N . ASP A 1 97 ? 9.712 15.433 1.518 1.00 61.03 97 ASP A N 1
ATOM 823 C CA . ASP A 1 97 ? 9.196 16.783 1.624 1.00 61.03 97 ASP A CA 1
ATOM 824 C C . ASP A 1 97 ? 7.651 16.759 1.572 1.00 61.03 97 ASP A C 1
ATOM 826 O O . ASP A 1 97 ? 7.000 15.737 1.314 1.00 61.03 97 ASP A O 1
ATOM 830 N N . ASN A 1 98 ? 7.016 17.885 1.891 1.00 61.41 98 ASN A N 1
ATOM 831 C CA . ASN A 1 98 ? 5.552 17.945 1.909 1.00 61.41 98 ASN A CA 1
ATOM 832 C C . ASN A 1 98 ? 4.929 17.704 0.521 1.00 61.41 98 ASN A C 1
ATOM 834 O O . ASN A 1 98 ? 3.775 17.280 0.449 1.00 61.41 98 ASN A O 1
ATOM 838 N N . LEU A 1 99 ? 5.672 17.960 -0.560 1.00 67.25 99 LEU A N 1
ATOM 839 C CA . LEU A 1 99 ? 5.233 17.750 -1.935 1.00 67.25 99 LEU A CA 1
ATOM 840 C C . LEU A 1 99 ? 5.198 16.249 -2.249 1.00 67.25 99 LEU A C 1
ATOM 842 O O . LEU A 1 99 ? 4.185 15.751 -2.727 1.00 67.25 99 LEU A O 1
ATOM 846 N N . GLU A 1 100 ? 6.254 15.515 -1.904 1.00 63.25 100 GLU A N 1
ATOM 847 C CA . GLU A 1 100 ? 6.356 14.061 -2.065 1.00 63.25 100 GLU A CA 1
ATOM 848 C C . GLU A 1 100 ? 5.318 13.325 -1.214 1.00 63.25 100 GLU A C 1
ATOM 850 O O . GLU A 1 100 ? 4.633 12.429 -1.710 1.00 63.25 100 GLU A O 1
ATOM 855 N N . ARG A 1 101 ? 5.107 13.756 0.039 1.00 63.94 101 ARG A N 1
ATOM 856 C CA . ARG A 1 101 ? 4.006 13.241 0.878 1.00 63.94 101 ARG A CA 1
ATOM 857 C C . ARG A 1 101 ? 2.647 13.507 0.242 1.00 63.94 101 ARG A C 1
ATOM 859 O O . ARG A 1 101 ? 1.785 12.631 0.261 1.00 63.94 101 ARG A O 1
ATOM 866 N N . GLY A 1 102 ? 2.471 14.699 -0.329 1.00 59.81 102 GLY A N 1
ATOM 867 C CA . GLY A 1 102 ? 1.285 15.070 -1.093 1.00 59.81 102 GLY A CA 1
ATOM 868 C C . GLY A 1 102 ? 1.085 14.169 -2.309 1.00 59.81 102 GLY A C 1
ATOM 869 O O . GLY A 1 102 ? -0.025 13.698 -2.526 1.00 59.81 102 GLY A O 1
ATOM 870 N N . TYR A 1 103 ? 2.145 13.853 -3.054 1.00 65.75 103 TYR A N 1
ATOM 871 C CA . TYR A 1 103 ? 2.073 12.954 -4.203 1.00 65.75 103 TYR A CA 1
ATOM 872 C C . TYR A 1 103 ? 1.771 11.517 -3.813 1.00 65.75 103 TYR A C 1
ATOM 874 O O . TYR A 1 103 ? 0.965 10.893 -4.492 1.00 65.75 103 TYR A O 1
ATOM 882 N N . ILE A 1 104 ? 2.352 10.993 -2.731 1.00 65.88 104 ILE A N 1
ATOM 883 C CA . ILE A 1 104 ? 2.015 9.652 -2.236 1.00 65.88 104 ILE A CA 1
ATOM 884 C C . ILE A 1 104 ? 0.548 9.631 -1.817 1.00 65.88 104 ILE A C 1
ATOM 886 O O . ILE A 1 104 ? -0.194 8.750 -2.238 1.00 65.88 104 ILE A O 1
ATOM 890 N N . TYR A 1 105 ? 0.103 10.632 -1.053 1.00 62.84 105 TYR A N 1
ATOM 891 C CA . TYR A 1 105 ? -1.294 10.757 -0.651 1.00 62.84 105 TYR A CA 1
ATOM 892 C C . TYR A 1 105 ? -2.228 10.828 -1.864 1.00 62.84 105 TYR A C 1
ATOM 894 O O . TYR A 1 105 ? -3.157 10.038 -1.949 1.00 62.84 105 TYR A O 1
ATOM 902 N N . VAL A 1 106 ? -1.966 11.713 -2.830 1.00 60.69 106 VAL A N 1
ATOM 903 C CA . VAL A 1 106 ? -2.781 11.853 -4.046 1.00 60.69 106 VAL A CA 1
ATOM 904 C C . VAL A 1 106 ? -2.738 10.581 -4.880 1.00 60.69 106 VAL A C 1
ATOM 906 O O . VAL A 1 106 ? -3.780 10.149 -5.343 1.00 60.69 106 VAL A O 1
ATOM 909 N N . SER A 1 107 ? -1.576 9.953 -5.040 1.00 64.75 107 SER A N 1
ATOM 910 C CA . SER A 1 107 ? -1.426 8.698 -5.778 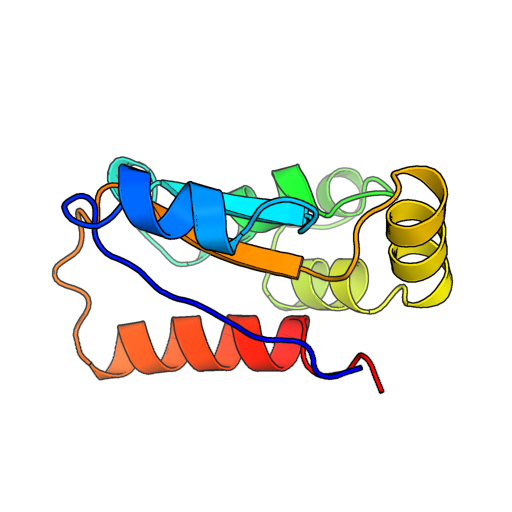1.00 64.75 107 SER A CA 1
ATOM 911 C C . SER A 1 107 ? -2.279 7.608 -5.147 1.00 64.75 107 SER A C 1
ATOM 913 O O . SER A 1 107 ? -3.078 6.976 -5.821 1.00 64.75 107 SER A O 1
ATOM 915 N N . ILE A 1 108 ? -2.190 7.447 -3.830 1.00 65.25 108 ILE A N 1
ATOM 916 C CA . ILE A 1 108 ? -2.968 6.462 -3.086 1.00 65.25 108 ILE A CA 1
ATOM 917 C C . ILE A 1 108 ? -4.470 6.783 -3.125 1.00 65.25 108 ILE A C 1
ATOM 919 O O . ILE A 1 108 ? -5.281 5.902 -3.394 1.00 65.25 108 ILE A O 1
ATOM 923 N N . VAL A 1 109 ? -4.856 8.038 -2.887 1.00 62.56 109 VAL A N 1
ATOM 924 C CA . VAL A 1 109 ? -6.254 8.479 -2.971 1.00 62.56 109 VAL A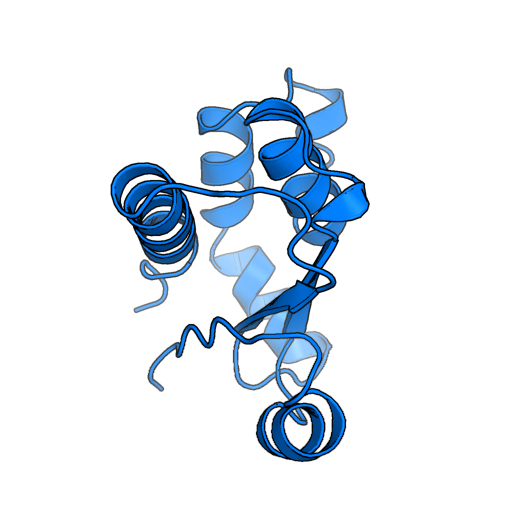 CA 1
ATOM 925 C C . VAL A 1 109 ? -6.782 8.227 -4.378 1.00 62.56 109 VAL A C 1
ATOM 927 O O . VAL A 1 109 ? -7.807 7.584 -4.521 1.00 62.56 109 VAL A O 1
ATOM 930 N N . VAL A 1 110 ? -6.084 8.636 -5.431 1.00 62.81 110 VAL A N 1
ATOM 931 C CA . VAL A 1 110 ? -6.518 8.420 -6.819 1.00 62.81 110 VAL A CA 1
ATOM 932 C C . VAL A 1 110 ? -6.607 6.932 -7.167 1.00 62.81 110 VAL A C 1
ATOM 934 O O . VAL A 1 110 ? -7.520 6.553 -7.892 1.00 62.81 110 VAL A O 1
ATOM 937 N N . LEU A 1 111 ? -5.711 6.091 -6.645 1.00 65.31 111 LEU A N 1
ATOM 938 C CA . LEU A 1 111 ? -5.751 4.643 -6.869 1.00 65.31 111 LEU A CA 1
ATOM 939 C C . LEU A 1 111 ? -6.948 3.972 -6.182 1.00 65.31 111 LEU A C 1
ATOM 941 O O . LEU A 1 111 ? -7.549 3.081 -6.768 1.00 65.31 111 LEU A O 1
ATOM 945 N N . PHE A 1 112 ? -7.310 4.398 -4.968 1.00 61.91 112 PHE A N 1
ATOM 946 C CA . PHE A 1 112 ? -8.277 3.678 -4.123 1.00 61.91 112 PHE A CA 1
ATOM 947 C C . PHE A 1 112 ? -9.573 4.451 -3.808 1.00 61.91 112 PHE A C 1
ATOM 949 O O . PHE A 1 112 ? -10.437 3.931 -3.108 1.00 61.91 112 PHE A O 1
ATOM 956 N N . SER A 1 113 ? -9.742 5.681 -4.308 1.00 54.47 113 SER A N 1
ATOM 957 C CA . SER A 1 113 ? -10.932 6.524 -4.051 1.00 54.47 113 SER A CA 1
ATOM 958 C C . SER A 1 113 ? -11.984 6.480 -5.157 1.00 54.47 113 SER A C 1
ATOM 960 O O . SER A 1 113 ? -12.997 7.154 -5.029 1.00 54.47 113 SER A O 1
ATOM 962 N N . PHE A 1 114 ? -11.795 5.673 -6.206 1.00 45.19 114 PHE A N 1
ATOM 963 C CA . PHE A 1 114 ? -12.839 5.388 -7.206 1.00 45.19 114 PHE A CA 1
ATOM 964 C C . PHE A 1 114 ? -13.800 4.264 -6.792 1.00 45.19 114 PHE A C 1
ATOM 966 O O . PHE A 1 114 ? -14.569 3.770 -7.609 1.00 45.19 114 PHE A O 1
ATOM 973 N N . VAL A 1 115 ? -13.775 3.867 -5.523 1.00 45.19 115 VAL A N 1
ATOM 974 C CA . VAL A 1 115 ? -14.730 2.913 -4.964 1.00 45.19 115 VAL A CA 1
ATOM 975 C C . VAL A 1 115 ? -15.962 3.703 -4.492 1.00 45.19 115 VAL A C 1
ATOM 977 O O . VAL A 1 115 ? -16.071 4.032 -3.309 1.00 45.19 115 VAL A O 1
ATOM 980 N N . GLU A 1 116 ? -16.828 4.098 -5.432 1.00 32.53 116 GLU A N 1
ATOM 981 C CA . GLU A 1 116 ? -18.201 4.568 -5.147 1.00 32.53 116 GLU A CA 1
ATOM 982 C C . GLU A 1 116 ? -19.185 3.397 -5.076 1.00 32.53 116 GLU A C 1
ATOM 984 O O . GLU A 1 116 ? -19.121 2.518 -5.964 1.00 32.53 116 GLU A O 1
#

Sequence (116 aa):
MGNSLTIISSKQKEELYKDLEGKWLIELDGRKMNNWDDFYYQIMSQVDFYEYSKKFEVSWHTVKDAALEFEVIEKYLQDNNYNGIAIVYKYPNFEMDNLERGYIYVSIVVLFSFVE

pLDDT: mean 71.73, std 13.96, range [32.53, 89.0]

Secondary structure (DSSP, 8-state):
---------GGGHHHHHHHTTTSEEEEEEGGG-SSHHHHHHHHHHHH-TT-HHHHS--SHHHHHHHHT-HHHHHHHHHHTT---EEEEEES--S---HHHHHHHHHHHHHHHS---

Radius of gyration: 14.03 Å; chains: 1; bounding box: 34×31×37 Å

Foldseek 3Di:
DAADEDEDEQVCPPVVVVVCPQAAEQEAEQVQPPDVQSVQVSLCVRQVPPPLVVVDPRDLVSSLVSLPPQVVVVVVSVVVRHPHHYYYYYDNPDPQDPVNVVVVVCSVCSSRVPND